Protein AF-A0A8T5FCY9-F1 (afdb_monomer_lite)

pLDDT: mean 90.93, std 8.1, range [47.47, 97.88]

Secondary structure (DSSP, 8-state):
---HHHHHHHTT---TTS-HHHHHHHHHHHHHHHHS-EEEEETTTTEEEEEES--SSTTHHHHHHHHHHHHHTTEEEEEEEEEETTTEEEEEEEEEE-

Structure (mmCIF, N/CA/C/O backbone):
data_AF-A0A8T5FCY9-F1
#
_entry.id   AF-A0A8T5FCY9-F1
#
loop_
_atom_site.group_PDB
_atom_site.id
_atom_site.type_symbol
_atom_site.label_atom_id
_atom_site.label_alt_id
_atom_site.label_comp_id
_atom_site.label_asym_id
_atom_site.label_entity_id
_atom_site.label_seq_id
_atom_site.pdbx_PDB_ins_code
_atom_site.Cartn_x
_atom_site.Cartn_y
_atom_site.Cartn_z
_atom_site.occupancy
_atom_site.B_iso_or_equiv
_atom_site.auth_seq_id
_atom_site.auth_comp_id
_atom_site.auth_asym_id
_atom_site.auth_atom_id
_atom_site.pdbx_PDB_model_num
ATOM 1 N N . GLU A 1 1 ? -15.464 12.841 -3.517 1.00 47.47 1 GLU A N 1
ATOM 2 C CA . GLU A 1 1 ? -14.587 11.908 -4.252 1.00 47.47 1 GLU A CA 1
ATOM 3 C C . GLU A 1 1 ? -14.996 10.464 -3.952 1.00 47.47 1 GLU A C 1
ATOM 5 O O . GLU A 1 1 ? -15.270 10.140 -2.795 1.00 47.47 1 GLU A O 1
ATOM 10 N N . LEU A 1 2 ? -15.160 9.616 -4.971 1.00 52.97 2 LEU A N 1
ATOM 11 C CA . LEU A 1 2 ? -15.509 8.206 -4.776 1.00 52.97 2 LEU A CA 1
ATOM 12 C C . LEU A 1 2 ? -14.215 7.444 -4.453 1.00 52.97 2 LEU A C 1
ATOM 14 O O . LEU A 1 2 ? -13.514 7.026 -5.361 1.00 52.97 2 LEU A O 1
ATOM 18 N N . GLY A 1 3 ? -13.870 7.308 -3.169 1.00 79.19 3 GLY A N 1
ATOM 19 C CA . GLY A 1 3 ? -12.648 6.597 -2.771 1.00 79.19 3 GLY A CA 1
ATOM 20 C C . GLY A 1 3 ? -12.599 5.184 -3.365 1.00 79.19 3 GLY A C 1
ATOM 21 O O . GLY A 1 3 ? -13.605 4.474 -3.317 1.00 79.19 3 GLY A O 1
ATOM 22 N N . MET A 1 4 ? -11.449 4.774 -3.907 1.00 86.12 4 MET A N 1
ATOM 23 C CA . MET A 1 4 ? -11.272 3.519 -4.661 1.00 86.12 4 MET A CA 1
ATOM 24 C C . MET A 1 4 ? -11.775 2.279 -3.906 1.00 86.12 4 MET A C 1
ATOM 26 O O . MET A 1 4 ? -12.385 1.388 -4.489 1.00 86.12 4 MET A O 1
ATOM 30 N N . ILE A 1 5 ? -11.642 2.262 -2.578 1.00 87.25 5 ILE A N 1
ATOM 31 C CA . ILE A 1 5 ? -12.193 1.189 -1.741 1.00 87.25 5 ILE A CA 1
ATOM 32 C C . ILE A 1 5 ? -13.731 1.096 -1.794 1.00 87.25 5 ILE A C 1
ATOM 34 O O . ILE A 1 5 ? -14.281 0.004 -1.713 1.00 87.25 5 ILE A O 1
ATOM 38 N N . LYS A 1 6 ? -14.454 2.217 -1.954 1.00 87.06 6 LYS A N 1
ATOM 39 C CA . LYS A 1 6 ? -15.917 2.214 -2.146 1.00 87.06 6 LYS A CA 1
ATOM 40 C C . LYS A 1 6 ? -16.287 1.658 -3.519 1.00 87.06 6 LYS A C 1
ATOM 42 O O . LYS A 1 6 ? -17.351 1.063 -3.651 1.00 87.06 6 LYS A O 1
ATOM 47 N N . LEU A 1 7 ? -15.442 1.864 -4.533 1.00 89.81 7 LEU A N 1
ATOM 48 C CA . LEU A 1 7 ? -15.643 1.273 -5.854 1.00 89.81 7 LEU A CA 1
ATOM 49 C C . LEU A 1 7 ? -15.497 -0.252 -5.786 1.00 89.81 7 LEU A C 1
ATOM 51 O O . LEU A 1 7 ? -16.366 -0.950 -6.295 1.00 89.81 7 LEU A O 1
ATOM 55 N N . LEU A 1 8 ? -14.470 -0.763 -5.100 1.00 89.62 8 LEU A N 1
ATOM 56 C CA . LEU A 1 8 ? -14.316 -2.203 -4.853 1.00 89.62 8 LEU A CA 1
ATOM 57 C C . LEU A 1 8 ? -15.533 -2.790 -4.126 1.00 89.62 8 LEU A C 1
ATOM 59 O O . LEU A 1 8 ? -16.123 -3.757 -4.603 1.00 89.62 8 LEU A O 1
ATOM 63 N N . GLU A 1 9 ? -15.970 -2.146 -3.038 1.00 88.81 9 GLU A N 1
ATOM 64 C CA . GLU A 1 9 ? -17.141 -2.579 -2.261 1.00 88.81 9 GLU A CA 1
ATOM 65 C C . GLU A 1 9 ? -18.415 -2.639 -3.124 1.00 88.81 9 GLU A C 1
ATOM 67 O O . GLU A 1 9 ? -19.161 -3.614 -3.052 1.00 88.81 9 GLU A O 1
ATOM 72 N N . LYS A 1 10 ? -18.647 -1.640 -3.989 1.00 91.62 10 LYS A N 1
ATOM 73 C CA . LYS A 1 10 ? -19.792 -1.620 -4.921 1.00 91.62 10 LYS A CA 1
ATOM 74 C C . LYS A 1 10 ? -19.763 -2.747 -5.954 1.00 91.62 10 LYS A C 1
ATOM 76 O O . LYS A 1 10 ? -20.818 -3.123 -6.447 1.00 91.62 10 LYS A O 1
ATOM 81 N N . ASN A 1 11 ? -18.581 -3.268 -6.272 1.00 92.56 11 ASN A N 1
ATOM 82 C CA . ASN A 1 11 ? -18.391 -4.373 -7.210 1.00 92.56 11 ASN A CA 1
ATOM 83 C C . ASN A 1 11 ? -18.254 -5.732 -6.494 1.00 92.56 11 ASN A C 1
ATOM 85 O O . ASN A 1 11 ? -17.780 -6.696 -7.086 1.00 92.56 11 ASN A O 1
ATOM 89 N N . GLY A 1 12 ? -18.651 -5.821 -5.218 1.00 91.00 12 GLY A N 1
ATOM 90 C CA . GLY A 1 12 ? -18.660 -7.073 -4.455 1.00 91.00 12 GLY A CA 1
ATOM 91 C C . GLY A 1 12 ? -17.314 -7.464 -3.837 1.00 91.00 12 GLY A C 1
ATOM 92 O O . GLY A 1 12 ? -17.213 -8.521 -3.218 1.00 91.00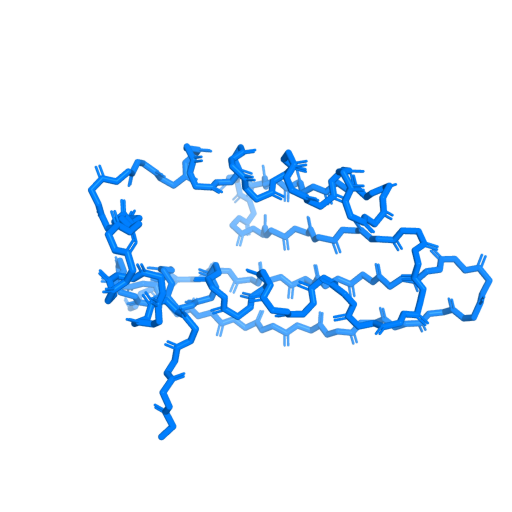 12 GLY A O 1
ATOM 93 N N . ILE A 1 13 ? -16.286 -6.619 -3.944 1.00 91.19 13 ILE A N 1
ATOM 94 C CA . ILE A 1 13 ? -14.964 -6.870 -3.362 1.00 91.19 13 ILE A CA 1
ATOM 95 C C . ILE A 1 13 ? -14.901 -6.201 -1.986 1.00 91.19 13 ILE A C 1
ATOM 97 O O . ILE A 1 13 ? -14.658 -4.999 -1.860 1.00 91.19 13 ILE A O 1
ATOM 101 N N . ASN A 1 14 ? -15.128 -6.986 -0.932 1.00 90.00 14 ASN A N 1
ATOM 102 C CA . ASN A 1 14 ? -15.085 -6.494 0.442 1.00 90.00 14 ASN A CA 1
ATOM 103 C C . ASN A 1 14 ? -13.713 -6.739 1.091 1.00 90.00 14 ASN A C 1
ATOM 105 O O . ASN A 1 14 ? -13.381 -7.862 1.466 1.00 90.00 14 ASN A O 1
ATOM 109 N N . LEU A 1 15 ? -12.935 -5.666 1.263 1.00 89.56 15 LEU A N 1
ATOM 110 C CA . LEU A 1 15 ? -11.648 -5.708 1.968 1.00 89.56 15 LEU A CA 1
ATOM 111 C C . LEU A 1 15 ? -11.777 -5.468 3.480 1.00 89.56 15 LEU A C 1
ATOM 113 O O . LEU A 1 15 ? -10.863 -5.800 4.221 1.00 89.56 15 LEU A O 1
ATOM 117 N N . LYS A 1 16 ? -12.894 -4.907 3.967 1.00 82.88 16 LYS A N 1
ATOM 118 C CA . LYS A 1 16 ? -13.044 -4.510 5.384 1.00 82.88 16 LYS A CA 1
ATOM 119 C C . LYS A 1 16 ? -12.981 -5.684 6.356 1.00 82.88 16 LYS A C 1
ATOM 121 O O . LYS A 1 16 ? -12.615 -5.492 7.507 1.00 82.88 16 LYS A O 1
ATOM 126 N N . THR A 1 17 ? -13.405 -6.861 5.909 1.00 87.38 17 THR A N 1
ATOM 127 C CA . THR A 1 17 ? -13.473 -8.076 6.729 1.00 87.38 17 THR A CA 1
ATOM 128 C C . THR A 1 17 ? -12.177 -8.881 6.704 1.00 87.38 17 THR A C 1
ATOM 130 O O . THR A 1 17 ? -12.100 -9.905 7.373 1.00 87.38 17 THR A O 1
ATOM 133 N N . LYS A 1 18 ? -11.195 -8.468 5.898 1.00 93.56 18 LYS A N 1
ATOM 134 C CA . LYS A 1 18 ? -9.901 -9.138 5.767 1.00 93.56 18 LYS A CA 1
ATOM 135 C C . LYS A 1 18 ? -8.916 -8.599 6.798 1.00 93.56 18 LYS A C 1
ATOM 137 O O . LYS A 1 18 ? -9.060 -7.462 7.248 1.00 93.56 18 LYS A O 1
ATOM 142 N N . SER A 1 19 ? -7.932 -9.413 7.171 1.00 94.56 19 SER A N 1
ATOM 143 C CA . SER A 1 19 ? -6.837 -8.951 8.025 1.00 94.56 19 SER A CA 1
ATOM 144 C C . SER A 1 19 ? -5.960 -7.935 7.271 1.00 94.56 19 SER A C 1
ATOM 146 O O . SER A 1 19 ? -6.016 -7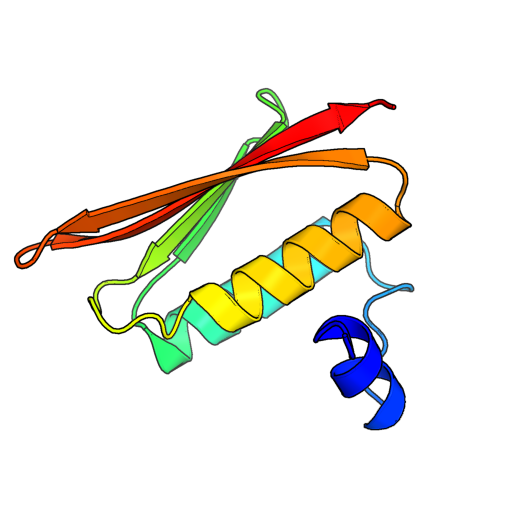.843 6.044 1.00 94.56 19 SER A O 1
ATOM 148 N N . LEU A 1 20 ? -5.154 -7.135 7.984 1.00 93.62 20 LEU A N 1
ATOM 149 C CA . LEU A 1 20 ? -4.175 -6.264 7.316 1.00 93.62 20 LEU A CA 1
ATOM 150 C C . LEU A 1 20 ? -3.188 -7.091 6.478 1.00 93.62 20 LEU A C 1
ATOM 152 O O . LEU A 1 20 ? -2.896 -6.693 5.356 1.00 93.62 20 LEU A O 1
ATOM 156 N N . ASP A 1 21 ? -2.746 -8.238 6.991 1.00 94.50 21 ASP A N 1
ATOM 157 C CA . ASP A 1 21 ? -1.814 -9.124 6.292 1.00 94.50 21 ASP A CA 1
ATOM 158 C C . ASP A 1 21 ? -2.438 -9.681 5.002 1.00 94.50 21 ASP A C 1
ATOM 160 O O . ASP A 1 21 ? -1.818 -9.595 3.946 1.00 94.50 21 ASP A O 1
ATOM 164 N N . ASP A 1 22 ? -3.708 -10.107 5.035 1.00 95.75 22 ASP A N 1
ATOM 165 C CA . ASP A 1 22 ? -4.437 -10.574 3.844 1.00 95.75 22 ASP A CA 1
ATOM 166 C C . ASP A 1 22 ? -4.563 -9.464 2.790 1.00 95.75 22 ASP A C 1
ATOM 168 O O . ASP A 1 22 ? -4.471 -9.705 1.587 1.00 95.75 22 ASP A O 1
ATOM 172 N N . VAL A 1 23 ? -4.843 -8.229 3.223 1.00 95.81 23 VAL A N 1
ATOM 173 C CA . VAL A 1 23 ? -4.956 -7.084 2.310 1.00 95.81 23 VAL A CA 1
ATOM 174 C C . VAL A 1 23 ? -3.599 -6.771 1.686 1.00 95.81 23 VAL A C 1
ATOM 176 O O . VAL A 1 23 ? -3.542 -6.457 0.499 1.00 95.81 23 VAL A O 1
ATOM 179 N N . ILE A 1 24 ? -2.516 -6.876 2.455 1.00 96.31 24 ILE A N 1
ATOM 180 C CA . ILE A 1 24 ? -1.152 -6.678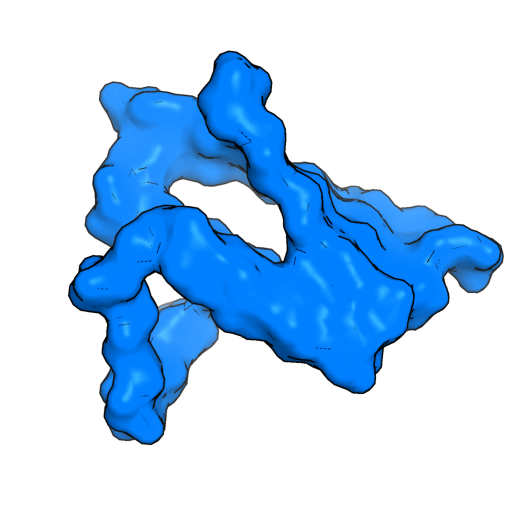 1.962 1.00 96.31 24 ILE A CA 1
ATOM 181 C C . ILE A 1 24 ? -0.780 -7.766 0.957 1.00 96.31 24 ILE A C 1
ATOM 183 O O . ILE A 1 24 ? -0.279 -7.423 -0.107 1.00 96.31 24 ILE A O 1
ATOM 187 N N . GLU A 1 25 ? -1.097 -9.031 1.229 1.00 97.12 25 GLU A N 1
ATOM 188 C CA . GLU A 1 25 ? -0.851 -10.149 0.310 1.00 97.12 25 GLU A CA 1
ATOM 189 C C . GLU A 1 25 ? -1.635 -9.998 -1.004 1.00 97.12 25 GLU A C 1
ATOM 191 O O . GLU A 1 25 ? -1.080 -10.168 -2.089 1.00 97.12 25 GLU A O 1
ATOM 196 N N . ILE A 1 26 ? -2.909 -9.590 -0.934 1.00 96.00 26 ILE A N 1
ATOM 197 C CA . ILE A 1 26 ? -3.715 -9.302 -2.132 1.00 96.00 26 ILE A CA 1
ATOM 198 C C . ILE A 1 26 ? -3.077 -8.184 -2.958 1.00 96.00 26 ILE A C 1
ATOM 200 O O . ILE A 1 26 ? -2.995 -8.291 -4.182 1.00 96.00 26 ILE A O 1
ATOM 204 N N . ILE A 1 27 ? -2.650 -7.096 -2.312 1.00 95.88 27 ILE A N 1
ATOM 205 C CA . ILE A 1 27 ? -2.050 -5.966 -3.024 1.00 95.88 27 ILE A CA 1
ATOM 206 C C . ILE A 1 27 ? -0.673 -6.344 -3.574 1.00 95.88 27 ILE A C 1
ATOM 208 O O . ILE A 1 27 ? -0.381 -5.963 -4.703 1.00 95.88 27 ILE A O 1
ATOM 212 N N . ASP A 1 28 ? 0.134 -7.119 -2.848 1.00 97.38 28 ASP A N 1
ATOM 213 C CA . ASP A 1 28 ? 1.417 -7.635 -3.337 1.00 97.38 28 ASP A CA 1
ATOM 214 C C . ASP A 1 28 ? 1.234 -8.457 -4.610 1.00 97.38 28 ASP A C 1
ATOM 216 O O . ASP A 1 28 ? 1.851 -8.148 -5.629 1.00 97.38 28 ASP A O 1
ATOM 220 N N . ALA A 1 29 ? 0.292 -9.406 -4.606 1.00 97.00 29 ALA A N 1
ATOM 221 C CA . ALA A 1 29 ? -0.018 -10.213 -5.780 1.00 97.00 29 ALA A CA 1
ATOM 222 C C . ALA A 1 29 ? -0.416 -9.345 -6.984 1.00 97.00 29 ALA A C 1
ATOM 224 O O . ALA A 1 29 ? 0.061 -9.560 -8.101 1.00 97.00 29 ALA A O 1
ATOM 225 N N . VAL A 1 30 ? -1.257 -8.324 -6.776 1.00 94.19 30 VAL A N 1
ATOM 226 C CA . VAL A 1 30 ? -1.644 -7.437 -7.877 1.00 94.19 30 VAL A CA 1
ATOM 227 C C . VAL A 1 30 ? -0.469 -6.586 -8.356 1.00 94.19 30 VAL A C 1
ATOM 229 O O . VAL A 1 30 ? -0.246 -6.503 -9.560 1.00 94.19 30 VAL A O 1
ATOM 232 N N . ILE A 1 31 ? 0.310 -5.994 -7.451 1.00 95.62 31 ILE A N 1
ATOM 233 C CA . ILE A 1 31 ? 1.484 -5.181 -7.794 1.00 95.62 31 ILE A CA 1
ATOM 234 C C . ILE A 1 31 ? 2.535 -6.018 -8.541 1.00 95.62 31 ILE A C 1
ATOM 236 O O . ILE A 1 31 ? 3.152 -5.529 -9.496 1.00 95.62 31 ILE A O 1
ATOM 240 N N . GLN A 1 32 ? 2.704 -7.286 -8.174 1.00 95.81 32 GLN A N 1
ATOM 241 C CA . GLN A 1 32 ? 3.571 -8.221 -8.881 1.00 95.81 32 GLN A CA 1
ATOM 242 C C . GLN A 1 32 ? 3.074 -8.461 -10.315 1.00 95.81 32 GLN A C 1
ATOM 244 O O . GLN A 1 32 ? 3.865 -8.364 -11.256 1.00 95.81 32 GLN A O 1
ATOM 249 N N . ILE A 1 33 ? 1.769 -8.693 -10.499 1.00 93.94 33 ILE A N 1
ATOM 250 C CA . ILE A 1 33 ? 1.148 -8.930 -11.813 1.00 93.94 33 ILE A CA 1
ATOM 251 C C . ILE A 1 33 ? 1.192 -7.677 -12.698 1.00 93.94 33 ILE A C 1
ATOM 253 O O . ILE A 1 33 ? 1.555 -7.763 -13.869 1.00 93.94 33 ILE A O 1
ATOM 257 N N . THR A 1 34 ? 0.815 -6.511 -12.168 1.00 91.31 34 THR A N 1
ATOM 258 C CA . THR A 1 34 ? 0.603 -5.301 -12.979 1.00 91.31 34 THR A CA 1
ATOM 259 C C . THR A 1 34 ? 1.867 -4.478 -13.174 1.00 91.31 34 THR A C 1
ATOM 261 O O . THR A 1 34 ? 1.974 -3.757 -14.163 1.00 91.31 34 THR A O 1
ATOM 264 N N . CYS A 1 35 ? 2.813 -4.553 -12.235 1.00 90.75 35 CYS A N 1
ATOM 265 C CA . CYS A 1 35 ? 3.954 -3.640 -12.173 1.00 90.75 35 CYS A CA 1
ATOM 266 C C . CYS A 1 35 ? 5.309 -4.336 -11.978 1.00 90.75 35 CYS A C 1
ATOM 268 O O . CYS A 1 35 ? 6.328 -3.647 -11.847 1.00 90.75 35 CYS A O 1
ATOM 270 N N . SER A 1 36 ? 5.344 -5.679 -11.928 1.00 92.00 36 SER A N 1
ATOM 271 C CA . SER A 1 36 ? 6.546 -6.455 -11.563 1.00 92.00 36 SER A CA 1
ATOM 272 C C . SER A 1 36 ? 7.196 -5.959 -10.263 1.00 92.00 36 SER A C 1
ATOM 274 O O . SER A 1 36 ? 8.425 -5.918 -10.142 1.00 92.00 36 SER A O 1
ATOM 276 N N . GLY A 1 37 ? 6.350 -5.497 -9.344 1.00 93.94 37 GLY A N 1
ATOM 277 C CA . GLY A 1 37 ? 6.715 -4.851 -8.095 1.00 93.94 37 GLY A CA 1
ATOM 278 C C . GLY A 1 37 ? 6.489 -5.739 -6.877 1.00 93.94 37 GLY A C 1
ATOM 279 O O . GLY A 1 37 ? 6.147 -6.908 -7.031 1.00 93.94 37 GLY A O 1
ATOM 280 N N . HIS A 1 38 ? 6.638 -5.153 -5.688 1.00 96.81 38 HIS A N 1
ATOM 281 C CA . HIS A 1 38 ? 6.374 -5.815 -4.409 1.00 96.81 38 HIS A CA 1
ATOM 282 C C . HIS A 1 38 ? 5.848 -4.842 -3.351 1.00 96.81 38 HIS A C 1
ATOM 284 O O . HIS A 1 38 ? 6.128 -3.641 -3.394 1.00 96.81 38 HIS A O 1
ATOM 290 N N . VAL A 1 39 ? 5.135 -5.378 -2.367 1.00 97.56 39 VAL A N 1
ATOM 291 C CA . VAL A 1 39 ? 4.734 -4.694 -1.140 1.00 97.56 39 VAL A CA 1
ATOM 292 C C . VAL A 1 39 ? 5.511 -5.286 0.029 1.00 97.56 39 VAL A C 1
ATOM 294 O O . VAL A 1 39 ? 5.454 -6.480 0.296 1.00 97.56 39 VAL A O 1
ATOM 297 N N . ASN A 1 40 ? 6.213 -4.434 0.767 1.00 96.88 40 ASN A N 1
ATOM 298 C CA . ASN A 1 40 ? 6.889 -4.806 2.001 1.00 96.88 40 ASN A CA 1
ATOM 299 C C . ASN A 1 40 ? 6.196 -4.150 3.196 1.00 96.88 40 ASN A C 1
ATOM 301 O O . ASN A 1 40 ? 6.035 -2.927 3.220 1.00 96.88 40 ASN A O 1
ATOM 305 N N . PHE A 1 41 ? 5.840 -4.947 4.202 1.00 96.06 41 PHE A N 1
ATOM 306 C CA . PHE A 1 41 ? 5.266 -4.458 5.451 1.00 96.06 41 PHE A CA 1
ATOM 307 C C . PHE A 1 41 ? 6.183 -4.724 6.633 1.00 96.06 41 PHE A C 1
ATOM 309 O O . PHE A 1 41 ? 6.420 -5.857 7.041 1.00 96.06 41 PHE A O 1
ATOM 316 N N . GLU A 1 42 ? 6.658 -3.641 7.233 1.00 94.75 42 GLU A N 1
ATOM 317 C CA . GLU A 1 42 ? 7.500 -3.684 8.416 1.00 94.75 42 GLU A CA 1
ATOM 318 C C . GLU A 1 42 ? 6.654 -3.399 9.662 1.00 94.75 42 GLU A C 1
ATOM 320 O O . GLU A 1 42 ? 6.516 -2.251 10.098 1.00 94.75 42 GLU A O 1
ATOM 325 N N . ALA A 1 43 ? 6.096 -4.449 10.270 1.00 87.88 43 ALA A N 1
ATOM 326 C CA . ALA A 1 43 ? 5.209 -4.325 11.432 1.00 87.88 43 ALA A CA 1
ATOM 327 C C . ALA A 1 43 ? 5.842 -3.545 12.607 1.00 87.88 43 ALA A C 1
ATOM 329 O O . ALA A 1 43 ? 5.169 -2.744 13.260 1.00 87.88 43 ALA A O 1
ATOM 330 N N . ASN A 1 44 ? 7.150 -3.720 12.833 1.00 89.62 44 ASN A N 1
ATOM 331 C CA . ASN A 1 44 ? 7.897 -3.046 13.902 1.00 89.62 44 ASN A CA 1
ATOM 332 C C . ASN A 1 44 ? 7.958 -1.526 13.709 1.00 89.62 44 ASN A C 1
ATOM 334 O O . ASN A 1 44 ? 7.795 -0.765 14.663 1.00 89.62 44 ASN A O 1
ATOM 338 N N . THR A 1 45 ? 8.193 -1.077 12.474 1.00 90.31 45 THR A N 1
ATOM 339 C CA . THR A 1 45 ? 8.347 0.346 12.141 1.00 90.31 45 THR A CA 1
ATOM 340 C C . THR A 1 45 ? 7.035 0.981 11.675 1.00 90.31 45 THR A C 1
ATOM 342 O O . THR A 1 45 ? 6.964 2.203 11.536 1.00 90.31 45 THR A O 1
ATOM 345 N N . LYS A 1 46 ? 5.982 0.164 11.502 1.00 92.38 46 LYS A N 1
ATOM 346 C CA . LYS A 1 46 ? 4.665 0.541 10.970 1.00 92.38 46 LYS A CA 1
ATOM 347 C C . LYS A 1 46 ? 4.774 1.250 9.623 1.00 92.38 46 LYS A C 1
ATOM 349 O O . LYS A 1 46 ? 4.061 2.220 9.358 1.00 92.38 46 LYS A O 1
ATOM 354 N N . ASN A 1 47 ? 5.684 0.766 8.789 1.00 96.12 47 ASN A N 1
ATOM 355 C CA . ASN A 1 47 ? 5.893 1.271 7.444 1.00 96.12 47 ASN A CA 1
ATOM 356 C C . ASN A 1 47 ? 5.458 0.218 6.432 1.00 96.12 47 ASN A C 1
ATOM 358 O O . ASN A 1 47 ? 5.751 -0.966 6.586 1.00 96.12 47 ASN A O 1
ATOM 362 N N . ILE A 1 48 ? 4.791 0.677 5.381 1.00 97.88 48 ILE A N 1
ATOM 363 C CA . ILE A 1 48 ? 4.536 -0.104 4.180 1.00 97.88 48 ILE A CA 1
ATOM 364 C C . ILE A 1 48 ? 5.295 0.563 3.041 1.00 97.88 48 ILE A C 1
ATOM 366 O O . ILE A 1 48 ? 5.205 1.779 2.857 1.00 97.88 48 ILE A O 1
ATOM 370 N N . THR A 1 49 ? 6.043 -0.227 2.284 1.00 97.19 49 THR A N 1
ATOM 371 C CA . THR A 1 49 ? 6.702 0.218 1.058 1.00 97.19 49 THR A CA 1
ATOM 372 C C . THR A 1 49 ? 6.107 -0.541 -0.115 1.00 97.19 49 THR A C 1
ATOM 374 O O . THR A 1 49 ? 6.000 -1.760 -0.061 1.00 97.19 49 THR A O 1
ATOM 377 N N . ILE A 1 50 ? 5.705 0.181 -1.155 1.00 96.88 50 ILE A N 1
ATOM 378 C CA . ILE A 1 50 ? 5.195 -0.379 -2.405 1.00 96.88 50 ILE A CA 1
ATOM 379 C C . ILE A 1 50 ? 6.180 0.015 -3.495 1.00 96.88 50 ILE A C 1
ATOM 381 O O . ILE A 1 50 ? 6.344 1.199 -3.788 1.00 96.88 50 ILE A O 1
ATOM 385 N N . ASP A 1 51 ? 6.842 -0.978 -4.066 1.00 94.62 51 ASP A N 1
ATOM 386 C CA . ASP A 1 51 ? 7.801 -0.843 -5.151 1.00 94.62 51 ASP A CA 1
ATOM 387 C C . ASP A 1 51 ? 7.161 -1.276 -6.467 1.00 94.62 51 ASP A C 1
ATOM 389 O O . ASP A 1 51 ? 6.491 -2.303 -6.527 1.00 94.62 51 ASP A O 1
ATOM 393 N N . SER A 1 52 ? 7.405 -0.531 -7.539 1.00 92.88 52 SER A N 1
ATOM 394 C CA . SER A 1 52 ? 7.010 -0.878 -8.903 1.00 92.88 52 SER A CA 1
ATOM 395 C C . SER A 1 52 ? 8.187 -0.648 -9.842 1.00 92.88 52 SER A C 1
ATOM 397 O O . SER A 1 52 ? 8.808 0.413 -9.824 1.00 92.88 52 SER A O 1
ATOM 399 N N . LYS A 1 53 ? 8.477 -1.624 -10.711 1.00 90.88 53 LYS A N 1
ATOM 400 C CA . LYS A 1 53 ? 9.525 -1.480 -11.739 1.00 90.88 53 LYS A CA 1
ATOM 401 C C . LYS A 1 53 ? 9.086 -0.576 -12.892 1.00 90.88 53 LYS A C 1
ATOM 403 O O . LYS A 1 53 ? 9.926 -0.112 -13.659 1.00 90.88 53 LYS A O 1
ATOM 408 N N . LEU A 1 54 ? 7.785 -0.312 -13.010 1.00 86.31 54 LEU A N 1
ATOM 409 C CA . LEU A 1 54 ? 7.221 0.641 -13.958 1.00 86.31 54 LEU A CA 1
ATOM 410 C C . LEU A 1 54 ? 7.174 2.037 -13.327 1.00 86.31 54 LEU A C 1
ATOM 412 O O . LEU A 1 54 ? 6.812 2.174 -12.164 1.00 86.31 54 LEU A O 1
ATOM 416 N N . ASN A 1 55 ? 7.482 3.073 -14.105 1.00 84.19 55 ASN A N 1
ATOM 417 C CA . ASN A 1 55 ? 7.328 4.475 -13.701 1.00 84.19 55 ASN A CA 1
ATOM 418 C C . ASN A 1 55 ? 6.156 5.099 -14.474 1.00 84.19 55 ASN A C 1
ATOM 420 O O . ASN A 1 55 ? 6.352 5.790 -15.472 1.00 84.19 55 ASN A O 1
ATOM 424 N N . SER A 1 56 ? 4.932 4.743 -14.091 1.00 83.31 56 SER A N 1
ATOM 425 C CA . SER A 1 56 ? 3.716 5.067 -14.865 1.00 83.31 56 SER A CA 1
ATOM 426 C C . SER A 1 56 ? 2.470 5.274 -13.998 1.00 83.31 56 SER A C 1
ATOM 428 O O . SER A 1 56 ? 1.378 5.460 -14.525 1.00 83.31 56 SER A O 1
ATOM 430 N N . GLY A 1 57 ? 2.620 5.252 -12.674 1.00 87.25 57 GLY A N 1
ATOM 431 C CA . GLY A 1 57 ? 1.560 5.471 -11.698 1.00 87.25 57 GLY A CA 1
ATOM 432 C C . GLY A 1 57 ? 0.649 4.269 -11.456 1.00 87.25 57 GLY A C 1
ATOM 433 O O . GLY A 1 57 ? -0.319 4.402 -10.711 1.00 87.25 57 GLY A O 1
ATOM 434 N N . HIS A 1 58 ? 0.921 3.099 -12.043 1.00 88.19 58 HIS A N 1
ATOM 435 C CA . HIS A 1 58 ? 0.060 1.917 -11.911 1.00 88.19 58 HIS A CA 1
ATOM 436 C C . HIS A 1 58 ? -0.008 1.373 -10.472 1.00 88.19 58 HIS A C 1
ATOM 438 O O . HIS A 1 58 ? -0.970 0.684 -10.131 1.00 88.19 58 HIS A O 1
ATOM 444 N N . SER A 1 59 ? 0.953 1.712 -9.602 1.00 91.69 59 SER A N 1
ATOM 445 C CA . SER A 1 59 ? 0.871 1.383 -8.171 1.00 91.69 59 SER A CA 1
ATOM 446 C C . SER A 1 59 ? -0.093 2.292 -7.391 1.00 91.69 59 SER A C 1
ATOM 448 O O . SER A 1 59 ? -0.659 1.872 -6.380 1.00 91.69 59 SER A O 1
ATOM 450 N N . LEU A 1 60 ? -0.340 3.523 -7.859 1.00 92.88 60 LEU A N 1
ATOM 451 C CA . LEU A 1 60 ? -1.075 4.554 -7.114 1.00 92.88 60 LEU A CA 1
ATOM 452 C C . LEU A 1 60 ? -2.543 4.203 -6.807 1.00 92.88 60 LEU A C 1
ATOM 454 O O . LEU A 1 60 ? -2.991 4.495 -5.693 1.00 92.88 60 LEU A O 1
ATOM 458 N N . PRO A 1 61 ? -3.313 3.554 -7.705 1.00 92.56 61 PRO A N 1
ATOM 459 C CA . PRO A 1 61 ? -4.658 3.092 -7.369 1.00 92.56 61 PRO A CA 1
ATOM 460 C C . PRO A 1 61 ? -4.674 2.134 -6.170 1.00 92.56 61 PRO A C 1
ATOM 462 O O . PRO A 1 61 ? -5.528 2.252 -5.290 1.00 92.56 61 PRO A O 1
ATOM 465 N N . TRP A 1 62 ? -3.698 1.227 -6.095 1.00 93.06 62 TRP A N 1
ATOM 466 C CA . TRP A 1 62 ? -3.576 0.241 -5.020 1.00 93.06 62 TRP A CA 1
ATOM 467 C C . TRP A 1 62 ? -3.086 0.858 -3.713 1.00 93.06 62 TRP A C 1
ATOM 469 O O . TRP A 1 62 ? -3.611 0.532 -2.648 1.00 93.06 62 TRP A O 1
ATOM 479 N N . VAL A 1 63 ? -2.178 1.833 -3.796 1.00 94.75 63 VAL A N 1
ATOM 480 C CA . VAL A 1 63 ? -1.807 2.699 -2.666 1.00 94.75 63 VAL A CA 1
ATOM 481 C C . VAL A 1 63 ? -3.050 3.378 -2.089 1.00 94.75 63 VAL A C 1
ATOM 483 O O . VAL A 1 63 ? -3.256 3.344 -0.881 1.00 94.75 63 VAL A O 1
ATOM 486 N N . SER A 1 64 ? -3.904 3.969 -2.935 1.00 94.12 64 SER A N 1
ATOM 487 C CA . SER A 1 64 ? -5.128 4.655 -2.495 1.00 94.12 64 SER A CA 1
ATOM 488 C C . SER A 1 64 ? -6.118 3.703 -1.811 1.00 94.12 64 SER A C 1
ATOM 490 O O . SER A 1 64 ? -6.746 4.064 -0.809 1.00 94.12 64 SER A O 1
ATOM 492 N N . ILE A 1 65 ? -6.241 2.470 -2.317 1.00 94.56 65 ILE A N 1
ATOM 493 C CA . ILE A 1 65 ? -7.054 1.416 -1.696 1.00 94.56 65 ILE A CA 1
ATOM 494 C C . ILE A 1 65 ? -6.504 1.060 -0.310 1.00 94.56 65 ILE A C 1
ATOM 496 O O . ILE A 1 65 ? -7.279 1.037 0.650 1.00 94.56 65 ILE A O 1
ATOM 500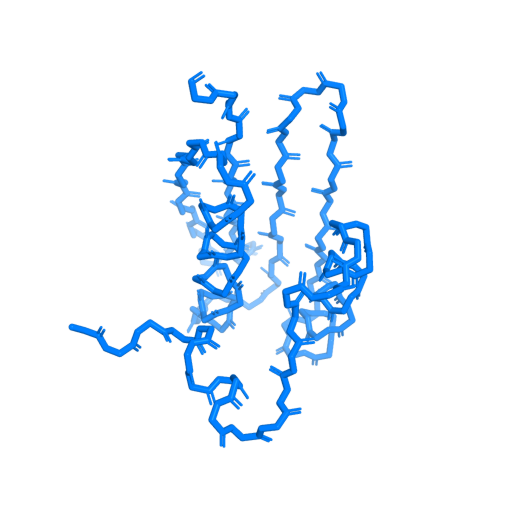 N N . LEU A 1 66 ? -5.193 0.830 -0.197 1.00 95.25 66 LEU A N 1
ATOM 501 C CA . LEU A 1 66 ? -4.538 0.480 1.064 1.00 95.25 66 LEU A CA 1
ATOM 502 C C . LEU A 1 66 ? -4.637 1.606 2.095 1.00 95.25 66 LEU A C 1
ATOM 504 O O . LEU A 1 66 ? -4.998 1.363 3.243 1.00 95.25 66 LEU A O 1
ATOM 508 N N . ASP A 1 67 ? -4.386 2.843 1.673 1.00 94.69 67 ASP A N 1
ATOM 509 C CA . ASP A 1 67 ? -4.503 4.038 2.507 1.00 94.69 67 ASP A CA 1
ATOM 510 C C . ASP A 1 67 ? -5.923 4.183 3.074 1.00 94.69 67 ASP A C 1
ATOM 512 O O . ASP A 1 67 ? -6.121 4.317 4.283 1.00 94.69 67 ASP A O 1
ATOM 516 N N . SER A 1 68 ? -6.931 4.027 2.211 1.00 93.00 68 SER A N 1
ATOM 517 C CA . SER A 1 68 ? -8.338 4.075 2.618 1.00 93.00 68 SER A CA 1
ATOM 518 C C . SER A 1 68 ? -8.724 2.924 3.553 1.00 93.00 68 SER A C 1
ATOM 520 O O . SER A 1 68 ? -9.555 3.102 4.447 1.00 93.00 68 SER A O 1
ATOM 522 N N . TYR A 1 69 ? -8.171 1.727 3.337 1.00 94.69 69 TYR A N 1
ATOM 523 C CA . TYR A 1 69 ? -8.369 0.579 4.221 1.00 94.69 69 TYR A CA 1
ATOM 524 C C . TYR A 1 69 ? -7.792 0.863 5.614 1.00 94.69 69 TYR A C 1
ATOM 526 O O . TYR A 1 69 ? -8.506 0.730 6.608 1.00 94.69 69 TYR A O 1
ATOM 534 N N . LEU A 1 70 ? -6.548 1.339 5.689 1.00 94.25 70 LEU A N 1
ATOM 535 C CA . LEU A 1 70 ? -5.867 1.675 6.941 1.00 94.25 70 LEU A CA 1
ATOM 536 C C . LEU A 1 70 ? -6.618 2.755 7.727 1.00 94.25 70 LEU A C 1
ATOM 538 O O . LEU A 1 70 ? -6.862 2.596 8.924 1.00 94.25 70 LEU A O 1
ATOM 542 N N . GLN A 1 71 ? -7.056 3.820 7.054 1.00 92.56 71 GLN A N 1
ATOM 543 C CA . GLN A 1 71 ? -7.848 4.877 7.687 1.00 92.56 71 GLN A CA 1
ATOM 544 C C . GLN A 1 71 ? -9.174 4.350 8.249 1.00 92.56 71 GLN A C 1
ATOM 546 O O . GLN A 1 71 ? -9.558 4.711 9.361 1.00 92.56 71 GLN A O 1
ATOM 551 N N . LYS A 1 72 ? -9.854 3.439 7.536 1.00 90.38 72 LYS A N 1
ATOM 552 C CA . LYS A 1 72 ? -11.076 2.778 8.035 1.00 90.38 72 LYS A CA 1
ATOM 553 C C . LYS A 1 72 ? -10.828 1.891 9.259 1.00 90.38 72 LYS A C 1
ATOM 555 O O . LYS A 1 72 ? -11.737 1.753 10.069 1.00 90.38 72 LYS A O 1
ATOM 560 N N . GLN A 1 73 ? -9.627 1.333 9.408 1.00 90.25 73 GLN A N 1
ATOM 561 C CA . GLN A 1 73 ? -9.210 0.591 10.607 1.00 90.25 73 GLN A CA 1
ATOM 562 C C . GLN A 1 73 ? -8.787 1.515 11.768 1.00 90.25 73 GLN A C 1
ATOM 564 O O . GLN A 1 73 ? -8.359 1.045 12.820 1.00 90.25 73 GLN A O 1
ATOM 569 N N . GLY A 1 74 ? -8.906 2.837 11.603 1.00 92.38 74 GLY A N 1
ATOM 570 C CA . GLY A 1 74 ? -8.607 3.819 12.643 1.00 92.38 74 GLY A CA 1
ATOM 571 C C . GLY A 1 74 ? -7.147 4.266 12.687 1.00 92.38 74 GLY A C 1
ATOM 572 O O . GLY A 1 74 ? -6.744 4.913 13.656 1.00 92.38 74 GLY A O 1
ATOM 573 N N . TYR A 1 75 ? -6.349 3.959 11.664 1.00 94.12 75 TYR A N 1
ATOM 574 C CA . TYR A 1 75 ? -4.980 4.449 11.558 1.00 94.12 75 TYR A CA 1
ATOM 575 C C . TYR A 1 75 ? -4.906 5.853 10.946 1.00 94.12 75 TYR A C 1
ATOM 577 O O . TYR A 1 75 ? -5.675 6.201 10.052 1.00 94.12 75 TYR A O 1
ATOM 585 N N . LYS A 1 76 ? -3.912 6.639 11.372 1.00 95.44 76 LYS A N 1
ATOM 586 C CA . LYS A 1 76 ? -3.434 7.803 10.612 1.00 95.44 76 LYS A CA 1
ATOM 587 C C . LYS A 1 76 ? -2.347 7.342 9.652 1.00 95.44 76 LYS A C 1
ATOM 589 O O . LYS A 1 76 ? -1.453 6.592 10.053 1.00 95.44 76 LYS A O 1
ATOM 594 N N . THR A 1 77 ? -2.400 7.824 8.420 1.00 95.81 77 THR A N 1
ATOM 595 C CA . THR A 1 77 ? -1.435 7.484 7.376 1.00 95.81 77 THR A CA 1
ATOM 596 C C . THR A 1 77 ? -0.715 8.729 6.867 1.00 95.81 77 THR A C 1
ATOM 598 O O . THR A 1 77 ? -1.277 9.823 6.805 1.00 95.81 77 THR A O 1
ATOM 601 N N . ARG A 1 78 ? 0.565 8.575 6.523 1.00 96.44 78 ARG A N 1
ATOM 602 C CA . ARG A 1 78 ? 1.344 9.573 5.784 1.00 96.44 78 ARG A CA 1
ATOM 603 C C . ARG A 1 78 ? 1.999 8.894 4.594 1.00 96.44 78 ARG A C 1
ATOM 605 O O . ARG A 1 78 ? 2.835 8.014 4.786 1.00 96.44 78 ARG A O 1
ATOM 612 N N . THR A 1 79 ? 1.663 9.362 3.400 1.00 96.12 79 THR A N 1
ATOM 613 C CA . THR A 1 79 ? 2.115 8.764 2.143 1.00 96.12 79 THR A CA 1
ATOM 614 C C . THR A 1 79 ? 3.138 9.660 1.456 1.00 96.12 79 THR A C 1
ATOM 616 O O . THR A 1 79 ? 2.957 10.874 1.372 1.00 96.12 79 THR A O 1
ATOM 619 N N . VAL A 1 80 ? 4.230 9.067 0.979 1.00 96.00 80 VAL A N 1
ATOM 620 C CA . VAL A 1 80 ? 5.275 9.733 0.195 1.00 96.00 80 VAL A CA 1
ATOM 621 C C . VAL A 1 80 ? 5.482 8.943 -1.087 1.00 96.00 80 VAL A C 1
ATOM 623 O O . VAL A 1 80 ? 5.767 7.751 -1.038 1.00 96.00 80 VAL A O 1
ATOM 626 N N . TYR A 1 81 ? 5.357 9.622 -2.221 1.00 94.38 81 TYR A N 1
ATOM 627 C CA . TYR A 1 81 ? 5.618 9.064 -3.542 1.00 94.38 81 TYR A CA 1
ATOM 628 C C . TYR A 1 81 ? 6.994 9.505 -4.038 1.00 94.38 81 TYR A C 1
ATOM 630 O O . TYR A 1 81 ? 7.352 10.679 -3.927 1.00 94.38 81 TYR A O 1
ATOM 638 N N . GLN A 1 82 ? 7.757 8.567 -4.586 1.00 91.69 82 GLN A N 1
ATOM 639 C CA . GLN A 1 82 ? 9.041 8.803 -5.228 1.00 91.69 82 GLN A CA 1
ATOM 640 C C . GLN A 1 82 ? 9.036 8.111 -6.584 1.00 91.69 82 GLN A C 1
ATOM 642 O O . GLN A 1 82 ? 8.731 6.925 -6.678 1.00 91.69 82 GLN A O 1
ATOM 647 N N . ASN A 1 83 ? 9.420 8.826 -7.634 1.00 88.81 83 ASN A N 1
ATOM 648 C CA . ASN A 1 83 ? 9.623 8.238 -8.946 1.00 88.81 83 ASN A CA 1
ATOM 649 C C . ASN A 1 83 ? 11.045 8.475 -9.446 1.00 88.81 83 ASN A C 1
ATOM 651 O O . ASN A 1 83 ? 11.687 9.483 -9.154 1.00 88.81 83 ASN A O 1
ATOM 655 N N . ASN A 1 84 ? 11.557 7.508 -10.198 1.00 83.56 84 ASN A N 1
ATOM 656 C CA . ASN A 1 84 ? 12.857 7.583 -10.835 1.00 83.56 84 ASN A CA 1
ATOM 657 C C . ASN A 1 84 ? 12.749 6.975 -12.233 1.00 83.56 84 ASN A C 1
ATOM 659 O O . ASN A 1 84 ? 12.379 5.811 -12.385 1.00 83.56 84 ASN A O 1
ATOM 663 N N . SER A 1 85 ? 13.129 7.743 -13.254 1.00 74.75 85 SER A N 1
ATOM 664 C CA . SER A 1 85 ? 13.044 7.324 -14.658 1.00 74.75 85 SER A CA 1
ATOM 665 C C . SER A 1 85 ? 13.731 5.987 -14.951 1.00 74.75 85 SER A C 1
ATOM 667 O O . SER A 1 85 ? 13.274 5.268 -15.831 1.00 74.75 85 SER A O 1
ATOM 669 N N . ASN A 1 86 ? 14.770 5.623 -14.192 1.00 77.50 86 ASN A N 1
ATOM 670 C CA . ASN A 1 86 ? 15.573 4.421 -14.428 1.00 77.50 86 ASN A CA 1
ATOM 671 C C . ASN A 1 86 ? 15.316 3.292 -13.415 1.00 77.50 86 ASN A C 1
ATOM 673 O O . ASN A 1 86 ? 15.852 2.200 -13.588 1.00 77.50 86 ASN A O 1
ATOM 677 N N . LYS A 1 87 ? 14.567 3.546 -12.332 1.00 81.12 87 LYS A N 1
ATOM 678 C CA . LYS A 1 87 ? 14.364 2.577 -11.232 1.00 81.12 87 LYS A CA 1
ATOM 679 C C . LYS A 1 87 ? 12.896 2.274 -10.924 1.00 81.12 87 LYS A C 1
ATOM 681 O O . LYS A 1 87 ? 12.643 1.453 -10.049 1.00 81.12 87 LYS A O 1
ATOM 686 N N . GLY A 1 88 ? 11.961 2.905 -11.634 1.00 89.06 88 GLY A N 1
ATOM 687 C CA . GLY A 1 88 ? 10.530 2.740 -11.402 1.00 89.06 88 GLY A CA 1
ATOM 688 C C . GLY A 1 88 ? 9.985 3.736 -10.379 1.00 89.06 88 GLY A C 1
ATOM 689 O O . GLY A 1 88 ? 10.505 4.846 -10.225 1.00 89.06 88 GLY A O 1
ATOM 690 N N . GLU A 1 89 ? 8.928 3.346 -9.681 1.00 92.00 89 GLU A N 1
ATOM 691 C CA . GLU A 1 89 ? 8.270 4.162 -8.662 1.00 92.00 89 GLU A CA 1
ATOM 692 C C . GLU A 1 89 ? 8.199 3.428 -7.323 1.00 92.00 89 GLU A C 1
ATOM 694 O O . GLU A 1 89 ? 8.093 2.203 -7.262 1.00 92.00 89 GLU A O 1
ATOM 699 N N . LYS A 1 90 ? 8.276 4.200 -6.243 1.00 95.00 90 LYS A N 1
ATOM 700 C CA . LYS A 1 90 ? 8.239 3.724 -4.867 1.00 95.00 90 LYS A CA 1
ATOM 701 C C . LYS A 1 90 ? 7.300 4.599 -4.056 1.00 95.00 90 LYS A C 1
ATOM 703 O O . LYS A 1 90 ? 7.378 5.828 -4.095 1.00 95.00 90 LYS A O 1
ATOM 708 N N . VAL A 1 91 ? 6.435 3.966 -3.281 1.00 96.25 91 VAL A N 1
ATOM 709 C CA . VAL A 1 91 ? 5.529 4.642 -2.359 1.00 96.25 91 VAL A CA 1
ATOM 710 C C . VAL A 1 91 ? 5.819 4.162 -0.950 1.00 96.25 91 VAL A C 1
ATOM 712 O O . VAL A 1 91 ? 5.848 2.964 -0.688 1.00 96.25 91 VAL A O 1
ATOM 715 N N . HIS A 1 92 ? 5.988 5.100 -0.028 1.00 97.00 92 HIS A N 1
ATOM 716 C CA . HIS A 1 92 ? 6.084 4.819 1.396 1.00 97.00 92 HIS A CA 1
ATOM 717 C C . HIS A 1 92 ? 4.816 5.280 2.101 1.00 97.00 92 HIS A C 1
ATOM 719 O O . HIS A 1 92 ? 4.440 6.446 1.985 1.00 97.00 92 HIS A O 1
ATOM 725 N N . ILE A 1 93 ? 4.194 4.393 2.871 1.00 97.44 93 ILE A N 1
ATOM 726 C CA . ILE A 1 93 ? 3.064 4.697 3.747 1.00 97.44 93 ILE A CA 1
ATOM 727 C C . ILE A 1 93 ? 3.521 4.461 5.183 1.00 97.44 93 ILE A C 1
ATOM 729 O O . ILE A 1 93 ? 3.798 3.333 5.587 1.00 97.44 93 ILE A O 1
ATOM 733 N N . LYS A 1 94 ? 3.589 5.532 5.970 1.00 96.94 94 LYS A N 1
ATOM 734 C CA . LYS A 1 94 ? 3.833 5.450 7.410 1.00 96.94 94 LYS A CA 1
ATOM 735 C C . LYS A 1 94 ? 2.507 5.426 8.154 1.00 96.94 94 LYS A C 1
ATOM 737 O O . LYS A 1 94 ? 1.658 6.286 7.919 1.00 96.94 94 LYS A O 1
ATOM 742 N N . ILE A 1 95 ? 2.361 4.480 9.075 1.00 95.62 95 ILE A N 1
ATOM 743 C CA . ILE A 1 95 ? 1.154 4.270 9.870 1.00 95.62 95 ILE A CA 1
ATOM 744 C C . ILE A 1 95 ? 1.411 4.667 11.326 1.00 95.62 95 ILE A C 1
ATOM 746 O O . ILE A 1 95 ? 2.380 4.240 11.956 1.00 95.62 95 ILE A O 1
ATOM 750 N N . SER A 1 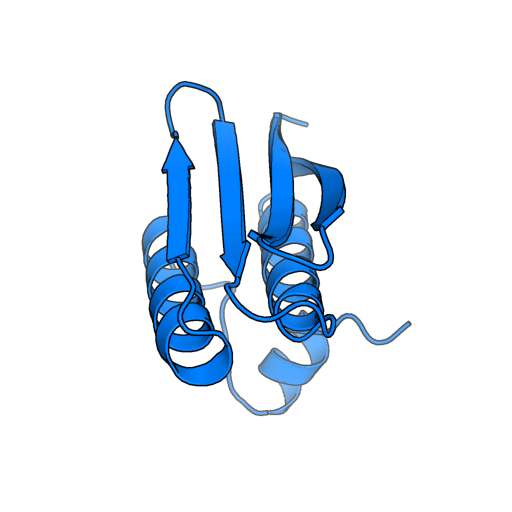96 ? 0.502 5.442 11.909 1.00 93.56 96 SER A N 1
ATOM 751 C CA . SER A 1 96 ? 0.478 5.722 13.346 1.00 93.56 96 SER A CA 1
ATOM 752 C C . SER A 1 96 ? -0.911 5.462 13.924 1.00 93.56 96 SER A C 1
ATOM 754 O O . SER A 1 96 ? -1.918 5.583 13.226 1.00 93.56 96 SER A O 1
ATOM 756 N N . LYS A 1 97 ? -0.978 5.097 15.210 1.00 82.75 97 LYS A N 1
ATOM 757 C CA . LYS A 1 97 ? -2.271 5.022 15.903 1.00 82.75 97 LYS A CA 1
ATOM 758 C C . LYS A 1 97 ? -2.865 6.427 16.015 1.00 82.75 97 LYS A C 1
ATOM 760 O O . LYS A 1 97 ? -2.111 7.400 16.087 1.00 82.75 97 LYS A O 1
ATOM 765 N N . ASN A 1 98 ? -4.193 6.498 15.949 1.00 61.62 98 ASN A N 1
ATOM 766 C CA . ASN A 1 98 ? -4.924 7.744 16.134 1.00 61.62 98 ASN A CA 1
ATOM 767 C C . ASN A 1 98 ? -4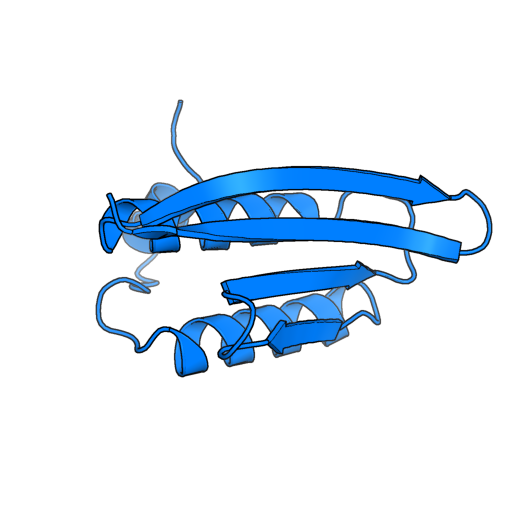.723 8.323 17.528 1.00 61.62 98 ASN A C 1
ATOM 769 O O . ASN A 1 98 ? -4.642 7.521 18.484 1.00 61.62 98 ASN A O 1
#

Foldseek 3Di:
DCQLLNVCVVVVNDPLPPDLVVLQVVLQVVLCVPFVWGWDADPVQQKIKTAGQAADCPSVSSVSNSCVSLVVVQWDWDKDKDQDPRRHIMMMIHTDHD

Sequence (98 aa):
ELGMIKLLEKNGINLKTKSLDDVIEIIDAVIQITCSGHVNFEANTKNITIDSKLNSGHSLPWVSILDSYLQKQGYKTRTVYQNNSNKGEKVHIKISKN

Radius of gyration: 12.95 Å; chains: 1; bounding box: 35×22×31 Å